Protein AF-A0A915IPL5-F1 (afdb_monomer_lite)

Radius of gyration: 29.23 Å; chains: 1; bounding box: 53×36×96 Å

Sequence (172 aa):
FEFPEALTLEEYLEKPESTPADYILHAVLVHNGDFHGGQYVVYINPKGDGNWCRFDDDVVSRSSATEAVEANFGGIDVEWPQRPCTSAYMLVYIRQSCLRDVLQPVSKADLPNHLKGRLSDQRDLDSMKKKEKSEAHLYATIDKPANESSRQNLELAPSRELASGNSAEFCK

Structure (mmCIF, N/CA/C/O backbone):
data_AF-A0A915IPL5-F1
#
_entry.id   AF-A0A915IPL5-F1
#
loop_
_atom_site.group_PDB
_atom_site.id
_atom_site.type_symbol
_atom_site.label_atom_id
_atom_site.label_alt_id
_atom_site.label_comp_id
_atom_site.label_asym_id
_atom_site.label_entity_id
_atom_site.label_seq_id
_atom_site.pdbx_PDB_ins_code
_atom_site.Cartn_x
_atom_site.Cartn_y
_atom_site.Cartn_z
_atom_site.occupancy
_atom_site.B_iso_or_equiv
_atom_site.auth_seq_id
_atom_site.auth_comp_id
_atom_site.auth_asym_id
_atom_site.auth_atom_id
_atom_site.pdbx_PDB_model_num
ATOM 1 N N . PHE A 1 1 ? 18.606 3.241 -2.507 1.00 87.38 1 PHE A N 1
ATOM 2 C CA . PHE A 1 1 ? 18.136 2.166 -3.403 1.00 87.38 1 PHE A CA 1
ATOM 3 C C . PHE A 1 1 ? 16.922 2.711 -4.113 1.00 87.38 1 PHE A C 1
ATOM 5 O O . PHE A 1 1 ? 16.036 3.212 -3.442 1.00 87.38 1 PHE A O 1
ATOM 12 N N . GLU A 1 2 ? 16.899 2.678 -5.436 1.00 93.12 2 GLU A N 1
ATOM 13 C CA . GLU A 1 2 ? 15.820 3.293 -6.209 1.00 93.12 2 GLU A CA 1
ATOM 14 C C . GLU A 1 2 ? 14.872 2.218 -6.733 1.00 93.12 2 GLU A C 1
ATOM 16 O O . GLU A 1 2 ? 15.292 1.092 -7.008 1.00 93.12 2 GLU A O 1
ATOM 21 N N . PHE A 1 3 ? 13.595 2.563 -6.869 1.00 95.56 3 PHE A N 1
ATOM 22 C CA . PHE A 1 3 ? 12.583 1.680 -7.434 1.00 95.56 3 PHE A CA 1
ATOM 23 C C . PHE A 1 3 ? 11.606 2.480 -8.309 1.00 95.56 3 PHE A C 1
ATOM 25 O O . PHE A 1 3 ? 11.135 3.534 -7.882 1.00 95.56 3 PHE A O 1
ATOM 32 N N . PRO A 1 4 ? 11.315 2.020 -9.537 1.00 95.31 4 PRO A N 1
ATOM 33 C CA . PRO A 1 4 ? 10.486 2.769 -10.473 1.00 95.31 4 PRO A CA 1
ATOM 34 C C . PRO A 1 4 ? 8.988 2.550 -10.224 1.00 95.31 4 PRO A C 1
ATOM 36 O O . PRO A 1 4 ? 8.567 1.521 -9.708 1.00 95.31 4 PRO A O 1
ATOM 39 N N . GLU A 1 5 ? 8.149 3.489 -10.659 1.00 94.44 5 GLU A N 1
ATOM 40 C CA . GLU A 1 5 ? 6.689 3.308 -10.606 1.00 94.44 5 GLU A CA 1
ATOM 41 C C . GLU A 1 5 ? 6.190 2.264 -11.624 1.00 94.44 5 GLU A C 1
ATOM 43 O O . GLU A 1 5 ? 5.230 1.540 -11.356 1.00 94.44 5 GLU A O 1
ATOM 48 N N . ALA A 1 6 ? 6.868 2.151 -12.770 1.00 95.31 6 ALA A N 1
ATOM 49 C CA . ALA A 1 6 ? 6.622 1.141 -13.794 1.00 95.31 6 ALA A CA 1
ATOM 50 C C . ALA A 1 6 ? 7.865 0.262 -13.968 1.00 95.31 6 ALA A C 1
ATOM 52 O O . ALA A 1 6 ? 8.966 0.766 -14.190 1.00 95.31 6 ALA A O 1
ATOM 53 N N . LEU A 1 7 ? 7.682 -1.051 -13.866 1.00 96.50 7 LEU A N 1
ATOM 54 C CA . LEU A 1 7 ? 8.753 -2.039 -13.882 1.00 96.50 7 LEU A CA 1
ATOM 55 C C . LEU A 1 7 ? 8.485 -3.081 -14.971 1.00 96.50 7 LEU A C 1
ATOM 57 O O . LEU A 1 7 ? 7.515 -3.831 -14.890 1.00 96.50 7 LEU A O 1
ATOM 61 N N . THR A 1 8 ? 9.365 -3.152 -15.967 1.00 96.56 8 THR A N 1
ATOM 62 C CA . THR A 1 8 ? 9.314 -4.175 -17.019 1.00 96.56 8 THR A CA 1
ATOM 63 C C . THR A 1 8 ? 10.273 -5.302 -16.664 1.00 96.56 8 THR A C 1
ATOM 65 O O . THR A 1 8 ? 11.476 -5.081 -16.542 1.00 96.56 8 THR A O 1
ATOM 68 N N . 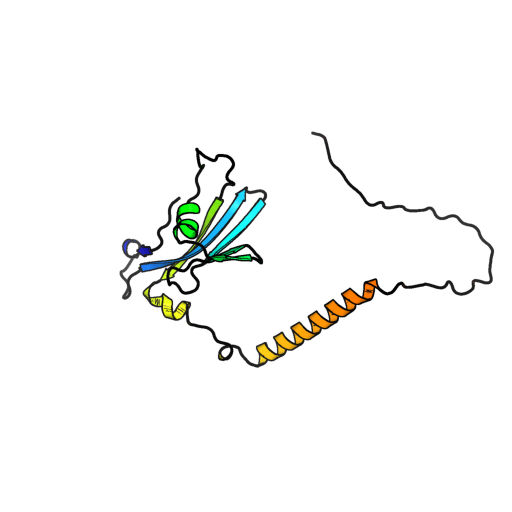LEU A 1 9 ? 9.742 -6.513 -16.495 1.00 95.81 9 LEU A N 1
ATOM 69 C CA . LEU A 1 9 ? 10.515 -7.704 -16.124 1.00 95.81 9 LEU A CA 1
ATOM 70 C C . LEU A 1 9 ? 10.620 -8.742 -17.249 1.00 95.81 9 LEU A C 1
ATOM 72 O O . LEU A 1 9 ? 11.088 -9.852 -17.013 1.00 95.81 9 LEU A O 1
ATOM 76 N N . GLU A 1 10 ? 10.204 -8.388 -18.467 1.00 93.88 10 GLU A N 1
ATOM 77 C CA . GLU A 1 10 ? 10.177 -9.293 -19.627 1.00 93.88 10 GLU A CA 1
ATOM 78 C C . GLU A 1 10 ? 11.545 -9.937 -19.898 1.00 93.88 10 GLU A C 1
ATOM 80 O O . GLU A 1 10 ? 11.628 -11.126 -20.191 1.00 93.88 10 GLU A O 1
ATOM 85 N N . GLU A 1 11 ? 12.630 -9.175 -19.734 1.00 94.69 11 GLU A N 1
ATOM 86 C CA . GLU A 1 11 ? 14.000 -9.647 -19.977 1.00 94.69 11 GLU A CA 1
ATOM 87 C C . GLU A 1 11 ? 14.480 -10.720 -18.985 1.00 94.69 11 GLU A C 1
ATOM 89 O O . GLU A 1 11 ? 15.439 -11.435 -19.272 1.00 94.69 11 GLU A O 1
ATOM 94 N N . TYR A 1 12 ? 13.815 -10.852 -17.834 1.00 95.06 12 TYR A N 1
ATOM 95 C CA . TYR A 1 12 ? 14.167 -11.818 -16.789 1.00 95.06 12 TYR A CA 1
ATOM 96 C C . TYR A 1 12 ? 13.367 -13.122 -16.890 1.00 95.06 12 TYR A C 1
ATOM 98 O O . TYR A 1 12 ? 13.577 -14.034 -16.086 1.00 95.06 12 TYR A O 1
ATOM 106 N N . LEU A 1 13 ? 12.447 -13.233 -17.853 1.00 94.56 13 LEU A N 1
ATOM 107 C CA . LEU A 1 13 ? 11.693 -14.458 -18.092 1.00 94.56 13 LEU A CA 1
ATOM 108 C C . LEU A 1 13 ? 12.531 -15.462 -18.891 1.00 94.56 13 LEU A C 1
ATOM 110 O O . LEU A 1 13 ? 13.101 -15.139 -19.929 1.00 94.56 13 LEU A O 1
ATOM 114 N N . GLU A 1 14 ? 12.546 -16.725 -18.455 1.00 95.19 14 GLU A N 1
ATOM 115 C CA . GLU A 1 14 ? 13.195 -17.809 -19.211 1.00 95.19 14 GLU A CA 1
ATOM 116 C C . GLU A 1 14 ? 12.533 -18.013 -20.586 1.00 95.19 14 GLU A C 1
ATOM 118 O O . GLU A 1 14 ? 13.189 -18.366 -21.568 1.00 95.19 14 GLU A O 1
ATOM 123 N N . LYS A 1 15 ? 11.213 -17.803 -20.657 1.00 93.69 15 LYS A N 1
ATOM 124 C CA . LYS A 1 15 ? 10.410 -17.905 -21.877 1.00 93.69 15 LYS A CA 1
ATOM 125 C C . LYS A 1 15 ? 9.431 -16.737 -21.941 1.00 93.69 15 LYS A C 1
ATOM 127 O O . LYS A 1 15 ? 8.812 -16.442 -20.920 1.00 93.69 15 LYS A O 1
ATOM 132 N N . PRO A 1 16 ? 9.241 -16.130 -23.123 1.00 88.25 16 PRO A N 1
ATOM 133 C CA . PRO A 1 16 ? 8.265 -15.066 -23.283 1.00 88.25 16 PRO A CA 1
ATOM 134 C C . PRO A 1 16 ? 6.857 -15.601 -23.023 1.00 88.25 16 PRO A C 1
ATOM 136 O O . PRO A 1 16 ? 6.502 -16.709 -23.443 1.00 88.25 16 PRO A O 1
ATOM 139 N N . GLU A 1 17 ? 6.053 -14.803 -22.334 1.00 91.38 17 GLU A N 1
ATOM 140 C CA . GLU A 1 17 ? 4.651 -15.108 -22.068 1.00 91.38 17 GLU A CA 1
ATOM 141 C C . GLU A 1 17 ? 3.727 -14.422 -23.083 1.00 91.38 17 GLU A C 1
ATOM 143 O O . GLU A 1 17 ? 4.127 -13.551 -23.851 1.00 91.38 17 GLU A O 1
ATOM 148 N N . SER A 1 18 ? 2.446 -14.806 -23.095 1.00 89.75 18 SER A N 1
ATOM 149 C CA . SER A 1 18 ? 1.457 -14.182 -23.988 1.00 89.75 18 SER A CA 1
ATOM 150 C C . SER A 1 18 ? 1.128 -12.735 -23.616 1.00 89.75 18 SER A C 1
ATOM 152 O O . SER A 1 18 ? 0.573 -12.008 -24.440 1.00 89.75 18 SER A O 1
ATOM 154 N N . THR A 1 19 ? 1.387 -12.332 -22.375 1.00 92.44 19 THR A N 1
ATOM 155 C CA . THR A 1 19 ? 1.162 -10.966 -21.904 1.00 92.44 19 THR A CA 1
ATOM 156 C C . THR A 1 19 ? 2.491 -10.352 -21.495 1.00 92.44 19 THR A C 1
ATOM 158 O O . THR A 1 19 ? 3.276 -11.060 -20.869 1.00 92.44 19 THR A O 1
ATOM 161 N N . PRO A 1 20 ? 2.721 -9.055 -21.744 1.00 93.38 20 PRO A N 1
ATOM 162 C CA . PRO A 1 20 ? 3.910 -8.375 -21.247 1.00 93.38 20 PRO A CA 1
ATOM 163 C C . PRO A 1 20 ? 4.052 -8.519 -19.728 1.00 93.38 20 PRO A C 1
ATOM 165 O O . PRO A 1 20 ? 3.064 -8.469 -18.980 1.00 93.38 20 PRO A O 1
ATOM 168 N N . ALA A 1 21 ? 5.274 -8.718 -19.255 1.00 95.38 21 ALA A N 1
ATOM 169 C CA . ALA A 1 21 ? 5.636 -8.683 -17.843 1.00 95.38 21 ALA A CA 1
ATOM 170 C C . ALA A 1 21 ? 5.880 -7.241 -17.367 1.00 95.38 21 ALA A C 1
ATOM 172 O O . ALA A 1 21 ? 6.904 -6.943 -16.753 1.00 95.38 21 ALA A O 1
ATOM 173 N N . ASP A 1 22 ? 4.921 -6.357 -17.652 1.00 96.56 22 ASP A N 1
ATOM 174 C CA . ASP A 1 22 ? 4.898 -4.977 -17.172 1.00 96.56 22 ASP A CA 1
ATOM 175 C C . ASP A 1 22 ? 4.132 -4.891 -15.854 1.00 96.56 22 ASP A C 1
ATOM 177 O O . ASP A 1 22 ? 3.020 -5.417 -15.714 1.00 96.56 22 ASP A O 1
ATOM 181 N N . TYR A 1 23 ? 4.726 -4.216 -14.881 1.00 96.81 23 TYR A N 1
ATOM 182 C CA . TYR A 1 23 ? 4.231 -4.108 -13.520 1.00 96.81 23 TYR A CA 1
ATOM 183 C C . TYR A 1 23 ? 4.113 -2.648 -13.095 1.00 96.81 23 TYR A C 1
ATOM 185 O O . TYR A 1 23 ? 4.983 -1.833 -13.385 1.00 96.81 23 TYR A O 1
ATOM 193 N N . ILE A 1 24 ? 3.049 -2.338 -12.359 1.00 96.44 24 ILE A N 1
ATOM 194 C CA . ILE A 1 24 ? 2.792 -1.017 -11.784 1.00 96.44 24 ILE A CA 1
ATOM 195 C C . ILE A 1 24 ? 2.930 -1.102 -10.268 1.00 96.44 24 ILE A C 1
ATOM 197 O O . ILE A 1 24 ? 2.385 -2.016 -9.637 1.00 96.44 24 ILE A O 1
ATOM 201 N N . LEU A 1 25 ? 3.656 -0.153 -9.686 1.00 97.38 25 LEU A N 1
ATOM 202 C CA . LEU A 1 25 ? 3.831 -0.042 -8.247 1.00 97.38 25 LEU A CA 1
ATOM 203 C C . LEU A 1 25 ? 2.491 0.301 -7.582 1.00 97.38 25 LEU A C 1
ATOM 205 O O . LEU A 1 25 ? 1.829 1.284 -7.917 1.00 97.38 25 LEU A O 1
ATOM 209 N N . HIS A 1 26 ? 2.086 -0.529 -6.626 1.00 97.44 26 HIS A N 1
ATOM 210 C CA . HIS A 1 26 ? 0.806 -0.418 -5.935 1.00 97.44 26 HIS A CA 1
ATOM 211 C C . HIS A 1 26 ? 0.960 0.024 -4.481 1.00 97.44 26 HIS A C 1
ATOM 213 O O . HIS A 1 26 ? 0.164 0.837 -4.005 1.00 97.44 26 HIS A O 1
ATOM 219 N N . ALA A 1 27 ? 1.970 -0.496 -3.778 1.00 97.88 27 ALA A N 1
ATOM 220 C CA . ALA A 1 27 ? 2.240 -0.116 -2.398 1.00 97.88 27 ALA A CA 1
ATOM 221 C C . ALA A 1 27 ? 3.738 -0.069 -2.080 1.00 97.88 27 ALA A C 1
ATOM 223 O O . ALA A 1 27 ? 4.523 -0.873 -2.588 1.00 97.88 27 ALA A O 1
ATOM 224 N N . VAL A 1 28 ? 4.101 0.856 -1.194 1.00 97.44 28 VAL A N 1
ATOM 225 C CA . VAL A 1 28 ? 5.451 1.060 -0.664 1.00 97.44 28 VAL A CA 1
ATOM 226 C C . VAL A 1 28 ? 5.362 1.010 0.854 1.00 97.44 28 VAL A C 1
ATOM 228 O O . VAL A 1 28 ? 4.752 1.885 1.470 1.00 97.44 28 VAL A O 1
ATOM 231 N N . LEU A 1 29 ? 5.934 -0.030 1.459 1.00 96.69 29 LEU A N 1
ATOM 232 C CA . LEU A 1 29 ? 5.979 -0.189 2.908 1.00 96.69 29 LEU A CA 1
ATOM 233 C C . LEU A 1 29 ? 7.303 0.365 3.414 1.00 96.69 29 LEU A C 1
ATOM 235 O O . LEU A 1 29 ? 8.381 -0.054 2.980 1.00 96.69 29 LEU A O 1
ATOM 239 N N . VAL A 1 30 ? 7.201 1.309 4.338 1.00 94.81 30 VAL A N 1
ATOM 240 C CA . VAL A 1 30 ? 8.306 2.131 4.808 1.00 94.81 30 VAL A CA 1
ATOM 241 C C . VAL A 1 30 ? 8.511 1.890 6.292 1.00 94.81 30 VAL A C 1
ATOM 243 O O . VAL A 1 30 ? 7.555 1.825 7.068 1.00 94.81 30 VAL A O 1
ATOM 246 N N . HIS A 1 31 ? 9.776 1.747 6.670 1.00 91.38 31 HIS A N 1
ATOM 247 C CA . HIS A 1 31 ? 10.192 1.667 8.058 1.00 91.38 31 HIS A CA 1
ATOM 248 C C . HIS A 1 31 ? 10.993 2.919 8.411 1.00 91.38 31 HIS A C 1
ATOM 250 O O . HIS A 1 31 ? 12.020 3.204 7.789 1.00 91.38 31 HIS A O 1
ATOM 256 N N . ASN A 1 32 ? 10.508 3.649 9.413 1.00 86.25 32 ASN A N 1
ATOM 257 C CA . ASN A 1 32 ? 11.147 4.839 9.959 1.00 86.25 32 ASN A CA 1
ATOM 258 C C . ASN A 1 32 ? 11.798 4.460 11.287 1.00 86.25 32 ASN A C 1
ATOM 260 O O . ASN A 1 32 ? 11.128 4.470 12.322 1.00 86.25 32 ASN A O 1
ATOM 264 N N . GLY A 1 33 ? 13.080 4.107 11.277 1.00 82.00 33 GLY A N 1
ATOM 265 C CA . GLY A 1 33 ? 13.768 3.723 12.508 1.00 82.00 33 GLY A CA 1
ATOM 266 C C . GLY A 1 33 ? 14.942 2.783 12.301 1.00 82.00 33 GLY A C 1
ATOM 267 O O . GLY A 1 33 ? 15.415 2.576 11.182 1.00 82.00 33 GLY A O 1
ATOM 268 N N . ASP A 1 34 ? 15.411 2.219 13.407 1.00 75.88 34 ASP A N 1
ATOM 269 C CA . ASP A 1 34 ? 16.537 1.295 13.453 1.00 75.88 34 ASP A CA 1
ATOM 270 C C . ASP A 1 34 ? 16.078 -0.142 13.759 1.00 75.88 34 ASP A C 1
ATOM 272 O O . ASP A 1 34 ? 14.896 -0.473 13.776 1.00 75.88 34 ASP A O 1
ATOM 276 N N . PHE A 1 35 ? 17.034 -1.034 13.988 1.00 73.81 35 PHE A N 1
ATOM 277 C CA . PHE A 1 35 ? 16.769 -2.435 14.322 1.00 73.81 35 PHE A CA 1
ATOM 278 C C . PHE A 1 35 ? 16.125 -2.636 15.707 1.00 73.81 35 PHE A C 1
ATOM 280 O O . PHE A 1 35 ? 15.549 -3.696 15.945 1.00 73.81 35 PHE A O 1
ATOM 287 N N . HIS A 1 36 ? 16.216 -1.663 16.619 1.00 75.69 36 HIS A N 1
ATOM 288 C CA . HIS A 1 36 ? 15.627 -1.744 17.959 1.00 75.69 36 HIS A CA 1
ATOM 289 C C . HIS A 1 36 ? 14.203 -1.188 18.012 1.00 75.69 36 HIS A C 1
ATOM 291 O O . HIS A 1 36 ? 13.447 -1.540 18.920 1.00 75.69 36 HIS A O 1
ATOM 297 N N . GLY A 1 37 ? 13.824 -0.344 17.055 1.00 77.75 37 GLY A N 1
ATOM 298 C CA . GLY A 1 37 ? 12.467 0.160 16.947 1.00 77.75 37 GLY A CA 1
ATOM 299 C C . GLY A 1 37 ? 12.282 1.166 15.820 1.00 77.75 37 GLY A C 1
ATOM 300 O O . GLY A 1 37 ? 13.205 1.854 15.384 1.00 77.75 37 GLY A O 1
ATOM 301 N N . GLY A 1 38 ? 11.035 1.283 15.381 1.00 85.75 38 GLY A N 1
ATOM 302 C CA . GLY A 1 38 ? 10.641 2.244 14.369 1.00 85.75 38 GLY A CA 1
ATOM 303 C C . GLY A 1 38 ? 9.137 2.278 14.160 1.00 85.75 38 GLY A C 1
ATOM 304 O O . GLY A 1 38 ? 8.387 1.494 14.749 1.00 85.75 38 GLY A O 1
ATOM 305 N N . GLN A 1 39 ? 8.709 3.218 13.326 1.00 89.50 39 GLN A N 1
ATOM 306 C CA . GLN A 1 39 ? 7.323 3.378 12.909 1.00 89.50 39 GLN A CA 1
ATOM 307 C C . GLN A 1 39 ? 7.143 2.816 11.502 1.00 89.50 39 GLN A C 1
ATOM 309 O O . GLN A 1 39 ? 7.957 3.068 10.610 1.00 89.50 39 GLN A O 1
ATOM 314 N N . TYR A 1 40 ? 6.060 2.071 11.310 1.00 93.31 40 TYR A N 1
ATOM 315 C CA . TYR A 1 40 ? 5.698 1.505 10.021 1.00 93.31 40 TYR A CA 1
ATOM 316 C C . TYR A 1 40 ? 4.622 2.366 9.385 1.00 93.31 40 TYR A C 1
ATOM 318 O O . TYR A 1 40 ? 3.583 2.620 9.984 1.00 93.31 40 TYR A O 1
ATOM 326 N N . VAL A 1 41 ? 4.877 2.798 8.158 1.00 95.44 41 VAL A N 1
ATOM 327 C CA . VAL A 1 41 ? 3.925 3.565 7.357 1.00 95.44 41 VAL A CA 1
ATOM 328 C C . VAL A 1 41 ? 3.844 2.911 5.991 1.00 95.44 41 VAL A C 1
ATOM 330 O O . VAL A 1 41 ? 4.845 2.412 5.473 1.00 95.44 41 VAL A O 1
ATOM 333 N N . VAL A 1 42 ? 2.662 2.905 5.383 1.00 97.38 42 VAL A N 1
ATOM 334 C CA . VAL A 1 42 ? 2.496 2.392 4.021 1.00 97.38 42 VAL A CA 1
ATOM 335 C C . VAL A 1 42 ? 1.894 3.450 3.113 1.00 97.38 42 VAL A C 1
ATOM 337 O O . VAL A 1 42 ? 0.904 4.097 3.445 1.00 97.38 42 VAL A O 1
ATOM 340 N N . TYR A 1 43 ? 2.492 3.614 1.940 1.00 97.62 43 TYR A N 1
ATOM 341 C CA . TYR A 1 43 ? 1.916 4.388 0.852 1.00 97.62 43 TYR A CA 1
ATOM 342 C C . TYR A 1 43 ? 1.230 3.422 -0.101 1.00 97.62 43 TYR A C 1
ATOM 344 O O . TYR A 1 43 ? 1.830 2.429 -0.507 1.00 97.62 43 TYR A O 1
ATOM 352 N N . ILE A 1 44 ? -0.025 3.687 -0.449 1.00 97.88 44 ILE A N 1
ATOM 353 C CA . ILE A 1 44 ? -0.806 2.837 -1.354 1.00 97.88 44 ILE A CA 1
ATOM 354 C C . ILE A 1 44 ? -1.437 3.718 -2.425 1.00 97.88 44 ILE A C 1
ATOM 356 O O . ILE A 1 44 ? -1.940 4.800 -2.119 1.00 97.88 44 ILE A O 1
ATOM 360 N N . ASN A 1 45 ? -1.441 3.231 -3.662 1.00 96.12 45 ASN A N 1
ATOM 361 C CA . ASN A 1 45 ? -2.205 3.749 -4.794 1.00 96.12 45 ASN A CA 1
ATOM 362 C C . ASN A 1 45 ? -3.435 2.842 -5.002 1.00 96.12 45 ASN A C 1
ATOM 364 O O . ASN A 1 45 ? -3.383 1.902 -5.803 1.00 96.12 45 ASN A O 1
ATOM 368 N N . PRO A 1 46 ? -4.546 3.049 -4.261 1.00 93.88 46 PRO A N 1
ATOM 369 C CA . PRO A 1 46 ? -5.545 2.000 -4.040 1.00 93.88 46 PRO A CA 1
ATOM 370 C C . PRO A 1 46 ? -6.288 1.585 -5.310 1.00 93.88 46 PRO A C 1
ATOM 372 O O . PRO A 1 46 ? -6.765 0.460 -5.408 1.00 93.88 46 PRO A O 1
ATOM 375 N N . LYS A 1 47 ? -6.397 2.499 -6.279 1.00 91.81 47 LYS A N 1
ATOM 376 C CA . LYS A 1 47 ? -7.073 2.268 -7.561 1.00 91.81 47 LYS A CA 1
ATOM 377 C C . LYS A 1 47 ? -6.104 2.032 -8.719 1.00 91.81 47 LYS A C 1
ATOM 379 O O . LYS A 1 47 ? -6.562 1.771 -9.827 1.00 91.81 47 LYS A O 1
ATOM 384 N N . GLY A 1 48 ? -4.796 2.149 -8.488 1.00 90.75 48 GLY A N 1
ATOM 385 C CA . GLY A 1 48 ? -3.798 2.093 -9.556 1.00 90.75 48 GLY A CA 1
ATOM 386 C C . GLY A 1 48 ? -3.884 3.270 -10.537 1.00 90.75 48 GLY A C 1
ATOM 387 O O . GLY A 1 48 ? -3.491 3.125 -11.687 1.00 90.75 48 GLY A O 1
ATOM 388 N N . ASP A 1 49 ? -4.422 4.419 -10.116 1.00 90.31 49 ASP A N 1
ATOM 389 C CA . ASP A 1 49 ? -4.639 5.618 -10.944 1.00 90.31 49 ASP A CA 1
ATOM 390 C C . ASP A 1 49 ? -3.603 6.731 -10.688 1.00 90.31 49 ASP A C 1
ATOM 392 O O . ASP A 1 49 ? -3.721 7.830 -11.227 1.00 90.31 49 ASP A O 1
ATOM 396 N N . GLY A 1 50 ? -2.597 6.449 -9.856 1.00 90.31 50 GLY A N 1
ATOM 397 C CA . GLY A 1 50 ? -1.515 7.374 -9.494 1.00 90.31 50 GLY A CA 1
ATOM 398 C C . GLY A 1 50 ? -1.866 8.254 -8.294 1.00 90.31 50 GLY A C 1
ATOM 399 O O . GLY A 1 50 ? -1.088 9.116 -7.887 1.00 90.31 50 GLY A O 1
ATOM 400 N N . A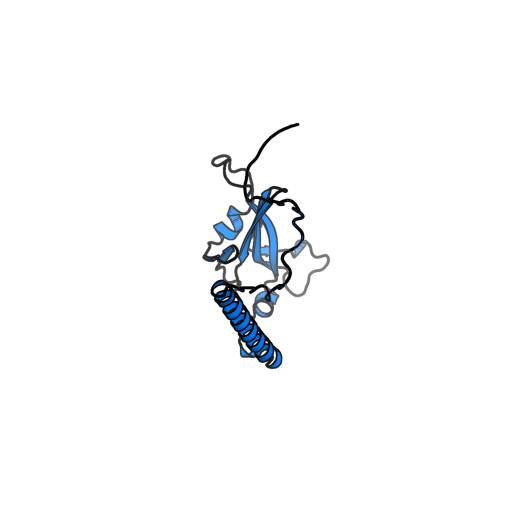SN A 1 51 ? -3.043 8.045 -7.701 1.00 94.25 51 ASN A N 1
ATOM 401 C CA . ASN A 1 51 ? -3.486 8.771 -6.527 1.00 94.25 51 ASN A CA 1
ATOM 402 C C . ASN A 1 51 ? -3.017 8.077 -5.244 1.00 94.25 51 ASN A C 1
ATOM 404 O O . ASN A 1 51 ? -3.709 7.217 -4.693 1.00 94.25 51 ASN A O 1
ATOM 408 N N . TRP A 1 52 ? -1.864 8.507 -4.745 1.00 97.19 52 TRP A N 1
ATOM 409 C CA . TRP A 1 52 ? -1.251 7.955 -3.545 1.00 97.19 52 TRP A CA 1
ATOM 410 C C . TRP A 1 52 ? -1.909 8.452 -2.250 1.00 97.19 52 TRP A C 1
ATOM 412 O O . TRP A 1 52 ? -2.319 9.611 -2.109 1.00 97.19 52 TRP A O 1
ATOM 422 N N . CYS A 1 53 ? -1.986 7.549 -1.280 1.00 97.75 53 CYS A N 1
ATOM 423 C CA . CYS A 1 53 ? -2.397 7.824 0.088 1.00 97.75 53 CYS A CA 1
ATOM 424 C C . CYS A 1 53 ? -1.362 7.237 1.052 1.00 97.75 53 CYS A C 1
ATOM 426 O O . CYS A 1 53 ? -0.929 6.099 0.869 1.00 97.75 53 CYS A O 1
ATOM 428 N N . ARG A 1 54 ? -1.005 7.999 2.084 1.00 97.00 54 ARG A N 1
ATOM 429 C CA . ARG A 1 54 ? -0.193 7.569 3.223 1.00 97.00 54 ARG A CA 1
ATOM 430 C C . ARG A 1 54 ? -1.121 7.039 4.309 1.00 97.00 54 ARG A C 1
ATOM 432 O O . ARG A 1 54 ? -2.039 7.743 4.729 1.00 97.00 54 ARG A O 1
ATOM 439 N N . PHE A 1 55 ? -0.881 5.811 4.739 1.00 97.56 55 PHE A N 1
ATOM 440 C CA . PHE A 1 55 ? -1.581 5.145 5.828 1.00 97.56 55 PHE A CA 1
ATOM 441 C C . PHE A 1 55 ? -0.609 5.024 7.000 1.00 97.56 55 PHE A C 1
ATOM 443 O O . PHE A 1 55 ? 0.357 4.259 6.938 1.00 97.56 55 PHE A O 1
ATOM 450 N N . ASP A 1 56 ? -0.862 5.823 8.029 1.00 95.25 56 ASP A N 1
ATOM 451 C CA . ASP A 1 56 ? -0.088 5.916 9.263 1.00 95.25 56 ASP A CA 1
ATOM 452 C C . ASP A 1 56 ? -1.035 5.587 10.423 1.00 95.25 56 ASP A C 1
ATOM 454 O O . ASP A 1 56 ? -1.735 6.458 10.935 1.00 95.25 56 ASP A O 1
ATOM 458 N N . ASP A 1 57 ? -1.147 4.293 10.728 1.00 95.06 57 ASP A N 1
ATOM 459 C CA . ASP A 1 57 ? -2.090 3.723 11.694 1.00 95.06 57 ASP A CA 1
ATOM 460 C C . ASP A 1 57 ? -3.547 4.199 11.510 1.00 95.06 57 ASP A C 1
ATOM 462 O O . ASP A 1 57 ? -4.248 3.755 10.595 1.00 95.06 57 ASP A O 1
ATOM 466 N N . ASP A 1 58 ? -4.037 5.067 12.395 1.00 95.50 58 ASP A N 1
ATOM 467 C CA . ASP A 1 58 ? -5.398 5.604 12.388 1.00 95.50 58 ASP A CA 1
ATOM 468 C C . ASP A 1 58 ? -5.565 6.837 11.485 1.00 95.50 58 ASP A C 1
ATOM 470 O O . ASP A 1 58 ? -6.695 7.268 11.224 1.00 95.50 58 ASP A O 1
ATOM 474 N N . VAL A 1 59 ? -4.465 7.381 10.960 1.00 95.81 59 VAL A N 1
ATOM 475 C CA . VAL A 1 59 ? -4.444 8.571 10.111 1.00 95.81 59 VAL A CA 1
ATOM 476 C C . VAL A 1 59 ? -4.174 8.190 8.657 1.00 95.81 59 VAL A C 1
ATOM 478 O O . VAL A 1 59 ? -3.153 7.600 8.307 1.00 95.81 59 VAL A O 1
ATOM 481 N N . VAL A 1 60 ? -5.085 8.599 7.770 1.00 97.06 60 VAL A N 1
ATOM 482 C CA . VAL A 1 60 ? -4.916 8.460 6.318 1.00 97.06 60 VAL A CA 1
ATOM 483 C C . VAL A 1 60 ? -4.872 9.840 5.676 1.00 97.06 60 VAL A C 1
ATOM 485 O O . VAL A 1 60 ? -5.818 10.621 5.804 1.00 97.06 60 VAL A O 1
ATOM 488 N N . SER A 1 61 ? -3.793 10.132 4.952 1.00 96.88 61 SER A N 1
ATOM 489 C CA . SER A 1 61 ? -3.596 11.398 4.240 1.00 96.88 61 SER A CA 1
ATOM 490 C C . SER A 1 61 ? -3.295 11.179 2.760 1.00 96.88 61 SER A C 1
ATOM 492 O O . SER A 1 61 ? -2.830 10.121 2.342 1.00 96.88 61 SER A O 1
ATOM 494 N N . ARG A 1 62 ? -3.579 12.188 1.933 1.00 96.62 62 ARG A N 1
ATOM 495 C CA . ARG A 1 62 ? -3.178 12.193 0.519 1.00 96.62 62 ARG A CA 1
ATOM 496 C C . ARG A 1 62 ? -1.684 12.479 0.420 1.00 96.62 62 ARG A C 1
ATOM 498 O O . ARG A 1 62 ? -1.197 13.331 1.156 1.00 96.62 62 ARG A O 1
ATOM 505 N N . SER A 1 63 ? -1.017 11.820 -0.520 1.00 95.00 63 SER A N 1
ATOM 506 C CA . SER A 1 63 ? 0.413 11.996 -0.785 1.00 95.00 63 SER A CA 1
ATOM 507 C C . SER A 1 63 ? 0.679 12.081 -2.283 1.00 95.00 63 SER A C 1
ATOM 509 O O . SER A 1 63 ? -0.147 11.667 -3.100 1.00 95.00 63 SER A O 1
ATOM 511 N N . SER A 1 64 ? 1.819 12.658 -2.653 1.00 94.75 64 SER A N 1
ATOM 512 C CA . SER A 1 64 ? 2.287 12.666 -4.041 1.00 94.75 64 SER A CA 1
ATOM 513 C C . SER A 1 64 ? 3.052 11.379 -4.364 1.00 94.75 64 SER A C 1
ATOM 515 O O . SER A 1 64 ? 3.531 10.691 -3.463 1.00 94.75 64 SER A O 1
ATOM 517 N N . ALA A 1 65 ? 3.205 11.064 -5.653 1.00 92.62 65 ALA A N 1
ATOM 518 C CA . ALA A 1 65 ? 4.049 9.949 -6.084 1.00 92.62 65 ALA A CA 1
ATOM 519 C C . ALA A 1 65 ? 5.512 10.145 -5.643 1.00 92.62 65 ALA A C 1
ATOM 521 O O . ALA A 1 65 ? 6.127 9.214 -5.143 1.00 92.62 65 ALA A O 1
ATOM 522 N N . THR A 1 66 ? 6.035 11.373 -5.720 1.00 92.50 66 THR A N 1
ATOM 523 C CA . THR A 1 66 ? 7.382 11.723 -5.239 1.00 92.50 66 THR A CA 1
ATOM 524 C C . THR A 1 66 ? 7.560 11.438 -3.743 1.00 92.50 66 THR A C 1
ATOM 526 O O . THR A 1 66 ? 8.588 10.904 -3.339 1.00 92.50 66 THR A O 1
ATOM 529 N N . GLU A 1 67 ? 6.558 11.729 -2.907 1.00 92.00 67 GLU A N 1
ATOM 530 C CA . GLU A 1 67 ? 6.606 11.405 -1.472 1.00 92.00 67 GLU A CA 1
ATOM 531 C C . GLU A 1 67 ? 6.496 9.894 -1.215 1.00 92.00 67 GLU A C 1
ATOM 533 O O . GLU A 1 67 ? 7.164 9.360 -0.334 1.00 92.00 67 GLU A O 1
ATOM 538 N N . ALA A 1 68 ? 5.672 9.190 -1.992 1.00 93.19 68 ALA A N 1
ATOM 539 C CA . ALA A 1 68 ? 5.490 7.748 -1.856 1.00 93.19 68 ALA A CA 1
ATOM 540 C C . ALA A 1 68 ? 6.691 6.936 -2.375 1.00 93.19 68 ALA A C 1
ATOM 542 O O . ALA A 1 68 ? 6.986 5.869 -1.837 1.00 93.19 68 ALA A O 1
ATOM 543 N N . VAL A 1 69 ? 7.390 7.430 -3.396 1.00 93.19 69 VAL A N 1
ATOM 544 C CA . VAL A 1 69 ? 8.427 6.695 -4.133 1.00 93.19 69 VAL A CA 1
ATOM 545 C C . VAL A 1 69 ? 9.808 7.281 -3.852 1.00 93.19 69 VAL A C 1
ATOM 547 O O . VAL A 1 69 ? 10.583 6.683 -3.108 1.00 93.19 69 VAL A O 1
ATOM 550 N N . GLU A 1 70 ? 10.098 8.471 -4.382 1.00 91.62 70 GLU A N 1
ATOM 551 C CA . GLU A 1 70 ? 11.442 9.068 -4.365 1.00 91.62 70 GLU A CA 1
ATOM 552 C C . GLU A 1 70 ? 11.942 9.349 -2.944 1.00 91.62 70 GLU A C 1
ATOM 554 O O . GLU A 1 70 ? 13.085 9.038 -2.605 1.00 91.62 70 GLU A O 1
ATOM 559 N N . ALA A 1 71 ? 11.072 9.864 -2.071 1.00 89.31 71 ALA A N 1
ATOM 560 C CA . ALA A 1 71 ? 11.433 10.150 -0.683 1.00 89.31 71 ALA A CA 1
ATOM 561 C C . ALA A 1 71 ? 11.747 8.884 0.141 1.00 89.31 71 ALA A C 1
ATOM 563 O O . ALA A 1 71 ? 12.351 8.988 1.208 1.00 89.31 71 ALA A O 1
ATOM 564 N N . ASN A 1 72 ? 11.376 7.695 -0.352 1.00 91.81 72 ASN A N 1
ATOM 565 C CA . ASN A 1 72 ? 11.555 6.417 0.341 1.00 91.81 72 ASN A CA 1
ATOM 566 C C . ASN A 1 72 ? 12.674 5.546 -0.255 1.00 91.81 72 ASN A C 1
ATOM 568 O O . ASN A 1 72 ? 12.860 4.404 0.178 1.00 91.81 72 ASN A O 1
ATOM 572 N N . PHE A 1 73 ? 13.469 6.077 -1.191 1.00 89.75 73 PHE A N 1
ATOM 573 C CA . PHE A 1 73 ? 14.676 5.412 -1.706 1.00 89.75 73 PHE A CA 1
ATOM 574 C C . PHE A 1 73 ? 15.749 5.182 -0.626 1.00 89.75 73 PHE A C 1
ATOM 576 O O . PHE A 1 73 ? 16.642 4.336 -0.778 1.00 89.75 73 PHE A O 1
ATOM 583 N N . GLY A 1 74 ? 15.639 5.905 0.491 1.00 80.88 74 GLY A N 1
ATOM 584 C CA . GLY A 1 74 ? 16.606 5.904 1.580 1.00 80.88 74 GLY A CA 1
ATOM 585 C C . GLY A 1 74 ? 17.906 6.622 1.213 1.00 80.88 74 GLY A C 1
ATOM 586 O O . GLY A 1 74 ? 18.094 7.098 0.096 1.00 80.88 74 GLY A O 1
ATOM 587 N N . GLY A 1 75 ? 18.823 6.684 2.174 1.00 74.69 75 GLY A N 1
ATOM 588 C CA . GLY A 1 75 ? 20.085 7.416 2.060 1.00 74.69 75 GLY A CA 1
ATOM 589 C C . GLY A 1 75 ? 20.289 8.361 3.241 1.00 74.69 75 GLY A C 1
ATOM 590 O O . GLY A 1 75 ? 19.343 8.703 3.946 1.00 74.69 75 GLY A O 1
ATOM 591 N N . ILE A 1 76 ? 21.542 8.751 3.479 1.00 61.56 76 ILE A N 1
ATOM 592 C CA . ILE A 1 76 ? 21.867 9.797 4.451 1.00 61.56 76 ILE A CA 1
ATOM 593 C C . ILE A 1 76 ? 21.706 11.121 3.716 1.00 61.56 76 ILE A C 1
ATOM 595 O O . ILE A 1 76 ? 22.499 11.436 2.828 1.00 61.56 76 ILE A O 1
ATOM 599 N N . ASP A 1 77 ? 20.677 11.879 4.073 1.00 60.25 77 ASP A N 1
ATOM 600 C CA . ASP A 1 77 ? 20.538 13.252 3.611 1.00 60.25 77 ASP A CA 1
ATOM 601 C C . ASP A 1 77 ? 21.661 14.082 4.256 1.00 60.25 77 ASP A C 1
ATOM 603 O O . ASP A 1 77 ? 21.633 14.365 5.455 1.00 60.25 77 ASP A O 1
ATOM 607 N N . VAL A 1 78 ? 22.708 14.394 3.483 1.00 57.97 78 VAL A N 1
ATOM 608 C CA . VAL A 1 78 ? 23.894 15.131 3.961 1.00 57.97 78 VAL A CA 1
ATOM 609 C C . VAL A 1 78 ? 23.549 16.544 4.429 1.00 57.97 78 VAL A C 1
ATOM 611 O O . VAL A 1 78 ? 24.282 17.110 5.240 1.00 57.97 78 VAL A O 1
ATOM 614 N N . GLU A 1 79 ? 22.431 17.098 3.957 1.00 61.34 79 GLU A N 1
ATOM 615 C CA . GLU A 1 79 ? 21.913 18.396 4.392 1.00 61.34 79 GLU A CA 1
ATOM 616 C C . GLU A 1 79 ? 21.082 18.280 5.676 1.00 61.34 79 GLU A C 1
ATOM 618 O O . GLU A 1 79 ? 21.051 19.215 6.479 1.00 61.34 79 GLU A O 1
ATOM 623 N N . TRP A 1 80 ? 20.464 17.119 5.917 1.00 59.97 80 TRP A N 1
ATOM 624 C CA . TRP A 1 80 ? 19.608 16.864 7.077 1.00 59.97 80 TRP A CA 1
ATOM 625 C C . TRP A 1 80 ? 19.955 15.549 7.792 1.00 59.97 80 TRP A C 1
ATOM 627 O O . TRP A 1 80 ? 19.122 14.642 7.859 1.00 59.97 80 TRP A O 1
ATOM 637 N N . PRO A 1 81 ? 21.132 15.466 8.443 1.00 58.19 81 PRO A N 1
ATOM 638 C CA . PRO A 1 81 ? 21.592 14.268 9.157 1.00 58.19 81 PRO A CA 1
ATOM 639 C C . PRO A 1 81 ? 20.712 13.865 10.355 1.00 58.19 81 PRO A C 1
ATOM 641 O O . PRO A 1 81 ? 20.921 12.817 10.954 1.00 58.19 81 PRO A O 1
ATOM 644 N N . GLN A 1 82 ? 19.740 14.704 10.723 1.00 57.06 82 GLN A N 1
ATOM 645 C CA . GLN A 1 82 ? 18.748 14.452 11.771 1.00 57.06 82 GLN A CA 1
ATOM 646 C C . GLN A 1 82 ? 17.514 13.696 11.248 1.00 57.06 82 GLN A C 1
ATOM 648 O O . GLN A 1 82 ? 16.666 13.303 12.050 1.00 57.06 82 GLN A O 1
ATOM 653 N N . ARG A 1 83 ? 17.355 13.528 9.924 1.00 60.22 83 ARG A N 1
ATOM 654 C CA . ARG A 1 83 ? 16.216 12.782 9.382 1.00 60.22 83 ARG A CA 1
ATOM 655 C C . ARG A 1 83 ? 16.334 11.315 9.798 1.00 60.22 83 ARG A C 1
ATOM 657 O O . ARG A 1 83 ? 17.388 10.715 9.581 1.00 60.22 83 ARG A O 1
ATOM 664 N N . PRO A 1 84 ? 15.278 10.729 10.388 1.00 59.59 84 PRO A N 1
ATOM 665 C CA . PRO A 1 84 ? 15.286 9.318 10.735 1.00 59.59 84 PRO A CA 1
ATOM 666 C C . PRO A 1 84 ? 15.545 8.491 9.478 1.00 59.59 84 PRO A C 1
ATOM 668 O O . PRO A 1 84 ? 15.018 8.817 8.411 1.00 59.59 84 PRO A O 1
ATOM 671 N N . CYS A 1 85 ? 16.347 7.431 9.616 1.00 69.69 85 CYS A N 1
ATOM 672 C CA . CYS A 1 85 ? 16.610 6.452 8.566 1.00 69.69 85 CYS A CA 1
ATOM 673 C C . CYS A 1 85 ? 15.274 5.890 8.067 1.00 69.69 85 CYS A C 1
ATOM 675 O O . CYS A 1 85 ? 14.692 4.995 8.674 1.00 69.69 85 CYS A O 1
ATOM 677 N N . THR A 1 86 ? 14.771 6.492 6.997 1.00 78.62 86 THR A N 1
ATOM 678 C CA . THR A 1 86 ? 13.465 6.217 6.414 1.00 78.62 86 THR A CA 1
ATOM 679 C C . THR A 1 86 ? 13.727 5.549 5.085 1.00 78.62 86 THR A C 1
ATOM 681 O O . THR A 1 86 ? 14.361 6.132 4.204 1.00 78.62 86 THR A O 1
ATOM 684 N N . SER A 1 87 ? 13.319 4.293 4.959 1.00 87.12 87 SER A N 1
ATOM 685 C CA . SER A 1 87 ? 13.545 3.537 3.734 1.00 87.12 87 SER A CA 1
ATOM 686 C C . SER A 1 87 ? 12.424 2.539 3.505 1.00 87.12 87 SER A C 1
ATOM 688 O O . SER A 1 87 ? 11.887 1.943 4.446 1.00 87.12 87 SER A O 1
ATOM 690 N N . ALA A 1 88 ? 12.064 2.363 2.236 1.00 93.88 88 ALA A N 1
ATOM 691 C CA . ALA A 1 88 ? 11.187 1.284 1.832 1.00 93.88 88 ALA A CA 1
ATOM 692 C C . ALA A 1 88 ? 11.872 -0.069 2.075 1.00 93.88 88 ALA A C 1
ATOM 694 O O . ALA A 1 88 ? 12.987 -0.300 1.608 1.00 93.88 88 ALA A O 1
ATOM 695 N N . TYR A 1 89 ? 11.189 -0.975 2.773 1.00 92.50 89 TYR A N 1
ATOM 696 C CA . TYR A 1 89 ? 11.681 -2.339 3.004 1.00 92.50 89 TYR A CA 1
ATOM 697 C C . TYR A 1 89 ? 10.904 -3.390 2.201 1.00 92.50 89 TYR A C 1
ATOM 699 O O . TYR A 1 89 ? 11.387 -4.507 2.020 1.00 92.50 89 TYR A O 1
ATOM 707 N N . MET A 1 90 ? 9.703 -3.054 1.720 1.00 95.88 90 MET A N 1
ATOM 708 C CA . MET A 1 90 ? 8.888 -3.934 0.886 1.00 95.88 90 MET A CA 1
ATOM 709 C C . MET A 1 90 ? 8.100 -3.122 -0.141 1.00 95.88 90 MET A C 1
ATOM 711 O O . MET A 1 90 ? 7.522 -2.081 0.169 1.00 95.88 90 MET A O 1
ATOM 715 N N . LEU A 1 91 ? 8.064 -3.636 -1.369 1.00 97.56 91 LEU A N 1
ATOM 716 C CA . LEU A 1 91 ? 7.355 -3.049 -2.498 1.00 97.56 91 LEU A CA 1
ATOM 717 C C . LEU A 1 91 ? 6.334 -4.053 -3.021 1.00 97.56 91 LEU A C 1
ATOM 719 O O . LEU A 1 91 ? 6.633 -5.243 -3.139 1.00 97.56 91 LEU A O 1
ATOM 723 N N . VAL A 1 92 ? 5.143 -3.572 -3.356 1.00 97.88 92 VAL A N 1
ATOM 724 C CA . VAL A 1 92 ? 4.084 -4.382 -3.959 1.00 97.88 92 VAL A CA 1
ATOM 725 C C . VAL A 1 92 ? 3.833 -3.870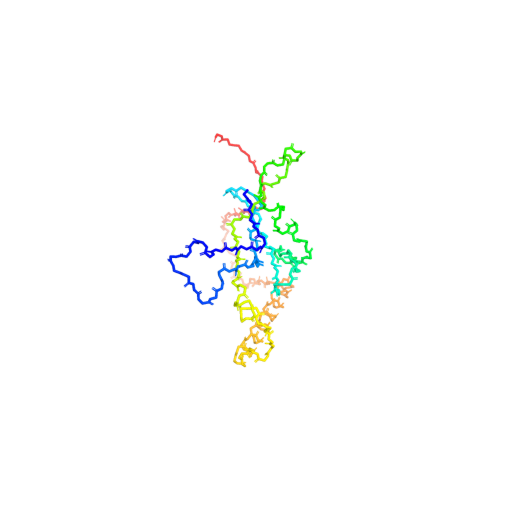 -5.363 1.00 97.88 92 VAL A C 1
ATOM 727 O O . VAL A 1 92 ? 3.433 -2.721 -5.545 1.00 97.88 92 VAL A O 1
ATOM 730 N N . TYR A 1 93 ? 4.031 -4.744 -6.342 1.00 97.56 93 TYR A N 1
ATOM 731 C CA . TYR A 1 93 ? 3.761 -4.482 -7.748 1.00 97.56 93 TYR A CA 1
ATOM 732 C C . TYR A 1 93 ? 2.612 -5.357 -8.240 1.00 97.56 93 TYR A C 1
ATOM 734 O O . TYR A 1 93 ? 2.489 -6.517 -7.845 1.00 97.56 93 TYR A O 1
ATOM 742 N N . ILE A 1 94 ? 1.789 -4.815 -9.134 1.00 96.94 94 ILE A N 1
ATOM 743 C CA . ILE A 1 94 ? 0.704 -5.546 -9.793 1.00 96.94 94 ILE A CA 1
ATOM 744 C C . ILE A 1 94 ? 0.969 -5.552 -11.292 1.00 96.94 94 ILE A C 1
ATOM 746 O O . ILE A 1 94 ? 1.261 -4.512 -11.881 1.00 96.94 94 ILE A O 1
ATOM 750 N N . ARG A 1 95 ? 0.846 -6.724 -11.922 1.00 95.94 95 ARG A N 1
ATOM 751 C CA . ARG A 1 95 ? 0.992 -6.851 -13.373 1.00 95.94 95 ARG A CA 1
ATOM 752 C C . ARG A 1 95 ? -0.087 -6.034 -14.077 1.00 95.94 95 ARG A C 1
ATOM 754 O O . ARG A 1 95 ? -1.273 -6.180 -13.775 1.00 95.94 95 ARG A O 1
ATOM 761 N N . GLN A 1 96 ? 0.311 -5.211 -15.039 1.00 94.56 96 GLN A N 1
ATOM 762 C CA . GLN A 1 96 ? -0.575 -4.268 -15.717 1.00 94.56 96 GLN A CA 1
ATOM 763 C C . GLN A 1 96 ? -1.756 -4.967 -16.407 1.00 94.56 96 GLN A C 1
ATOM 765 O O . GLN A 1 96 ? -2.878 -4.460 -16.368 1.00 94.56 96 GLN A O 1
ATOM 770 N N . SER A 1 97 ? -1.539 -6.159 -16.974 1.00 94.94 97 SER A N 1
ATOM 771 C CA . SER A 1 97 ? -2.594 -6.972 -17.599 1.00 94.94 97 SER A CA 1
ATOM 772 C C . SER A 1 97 ? -3.668 -7.453 -16.614 1.00 94.94 97 SER A C 1
ATOM 774 O O . SER A 1 97 ? -4.823 -7.588 -17.007 1.00 94.94 97 SER A O 1
ATOM 776 N N . CYS A 1 98 ? -3.319 -7.661 -15.341 1.00 94.81 98 CYS A N 1
ATOM 777 C CA . CYS A 1 98 ? -4.216 -8.160 -14.292 1.00 94.81 98 CYS A CA 1
ATOM 778 C C . CYS A 1 98 ? -4.782 -7.041 -13.400 1.00 94.81 98 CYS A C 1
ATOM 780 O O . CYS A 1 98 ? -5.559 -7.318 -12.488 1.00 94.81 98 CYS A O 1
ATOM 782 N N . LEU A 1 99 ? -4.398 -5.780 -13.627 1.00 93.75 99 LEU A N 1
ATOM 783 C CA . LEU A 1 99 ? -4.685 -4.669 -12.714 1.00 93.75 99 LEU A CA 1
ATOM 784 C C . LEU A 1 99 ? -6.185 -4.515 -12.416 1.00 93.75 99 LEU A C 1
ATOM 786 O O . LEU A 1 99 ? -6.570 -4.299 -11.270 1.00 93.75 99 LEU A O 1
ATOM 790 N N . ARG A 1 100 ? -7.037 -4.662 -13.438 1.00 92.88 100 ARG A N 1
ATOM 791 C CA . ARG A 1 100 ? -8.498 -4.516 -13.312 1.00 92.88 100 ARG A CA 1
ATOM 792 C C . ARG A 1 100 ? -9.150 -5.644 -12.521 1.00 92.88 100 ARG A C 1
ATOM 794 O O . ARG A 1 100 ? -10.115 -5.389 -11.810 1.00 92.88 100 ARG A O 1
ATOM 801 N N . ASP A 1 101 ? -8.620 -6.854 -12.647 1.00 95.19 101 ASP A N 1
ATOM 802 C CA . ASP A 1 101 ? -9.152 -8.029 -11.961 1.00 95.19 101 ASP A CA 1
ATOM 803 C C . ASP A 1 101 ? -8.741 -8.011 -10.485 1.00 95.19 101 ASP A C 1
ATOM 805 O O . ASP A 1 101 ? -9.549 -8.287 -9.600 1.00 95.19 101 ASP A O 1
ATOM 809 N N . VAL A 1 102 ? -7.490 -7.619 -10.212 1.00 95.88 102 VAL A N 1
ATOM 810 C CA . VAL A 1 102 ? -6.952 -7.514 -8.849 1.00 95.88 102 VAL A CA 1
ATOM 811 C C . VAL A 1 102 ? -7.592 -6.352 -8.083 1.00 95.88 102 VAL A C 1
ATOM 813 O O . VAL A 1 102 ? -7.963 -6.521 -6.924 1.00 95.88 102 VAL A O 1
ATOM 816 N N . LEU A 1 103 ? -7.757 -5.185 -8.719 1.00 95.38 103 LEU A N 1
ATOM 817 C CA . LEU A 1 103 ? -8.312 -3.971 -8.100 1.00 95.38 103 LEU A CA 1
ATOM 818 C C . LEU A 1 103 ? -9.800 -3.760 -8.420 1.00 95.38 103 LEU A C 1
ATOM 820 O O . LEU A 1 103 ? -10.275 -2.622 -8.500 1.00 95.38 103 LEU A O 1
ATOM 824 N N . GLN A 1 104 ? -10.548 -4.847 -8.619 1.00 95.06 104 GLN A N 1
ATOM 825 C CA . GLN A 1 104 ? -11.979 -4.759 -8.895 1.00 95.06 104 GLN A CA 1
ATOM 826 C C . GLN A 1 104 ? -12.728 -4.031 -7.757 1.00 95.06 104 GLN A C 1
ATOM 828 O O . GLN A 1 104 ? -12.447 -4.266 -6.576 1.00 95.06 104 GLN A O 1
ATOM 833 N N . PRO A 1 105 ? -13.699 -3.149 -8.067 1.00 93.94 105 PRO A N 1
ATOM 834 C CA . PRO A 1 105 ? -14.483 -2.475 -7.041 1.00 93.94 105 PRO A CA 1
ATOM 835 C C . PRO A 1 105 ? -15.265 -3.476 -6.188 1.00 93.94 105 PRO A C 1
ATOM 837 O O . PRO A 1 105 ? -16.066 -4.247 -6.709 1.00 93.94 105 PRO A O 1
ATOM 840 N N . VAL A 1 106 ? -15.078 -3.417 -4.869 1.00 93.94 106 VAL A N 1
ATOM 841 C CA . VAL A 1 106 ? -15.821 -4.249 -3.915 1.00 93.94 106 VAL A CA 1
ATOM 842 C C . VAL A 1 106 ? -16.984 -3.452 -3.333 1.00 93.94 106 VAL A C 1
ATOM 844 O O . VAL A 1 106 ? -16.817 -2.350 -2.805 1.00 93.94 106 VAL A O 1
ATOM 847 N N . SER A 1 107 ? -18.179 -4.022 -3.413 1.00 94.19 107 SER A N 1
ATOM 848 C CA . SER A 1 107 ? -19.429 -3.448 -2.932 1.00 94.19 107 SER A CA 1
ATOM 849 C C . SER A 1 107 ? -19.968 -4.200 -1.709 1.00 94.19 107 SER A C 1
ATOM 851 O O . SER A 1 107 ? -19.551 -5.304 -1.362 1.00 94.19 107 SER A O 1
ATOM 853 N N . LYS A 1 108 ? -20.983 -3.630 -1.048 1.00 89.50 108 LYS A N 1
ATOM 854 C CA . LYS A 1 108 ? -21.681 -4.320 0.053 1.00 89.50 108 LYS A CA 1
ATOM 855 C C . LYS A 1 108 ? -22.457 -5.558 -0.415 1.00 89.50 108 LYS A C 1
ATOM 857 O O . LYS A 1 108 ? -22.845 -6.368 0.431 1.00 89.50 108 LYS A O 1
ATOM 862 N N . ALA A 1 109 ? -22.738 -5.693 -1.713 1.00 91.88 109 ALA A N 1
ATOM 863 C CA . ALA A 1 109 ? -23.432 -6.856 -2.261 1.00 91.88 109 ALA A CA 1
ATOM 864 C C . ALA A 1 109 ? -22.527 -8.098 -2.278 1.00 91.88 109 ALA A C 1
ATOM 866 O O . ALA A 1 109 ? -23.023 -9.197 -2.051 1.00 91.88 109 ALA A O 1
ATOM 867 N N . ASP A 1 110 ? -21.212 -7.902 -2.408 1.00 92.50 110 ASP A N 1
ATOM 868 C CA . ASP A 1 110 ? -20.211 -8.978 -2.473 1.00 92.50 110 ASP A CA 1
ATOM 869 C C . ASP A 1 110 ? -19.975 -9.657 -1.114 1.00 92.50 110 ASP A C 1
ATOM 871 O O . ASP A 1 110 ? -19.369 -10.721 -1.025 1.00 92.50 110 ASP A O 1
ATOM 875 N N . LEU A 1 111 ? -20.486 -9.057 -0.034 1.00 92.25 111 LEU A N 1
ATOM 876 C CA . LEU A 1 111 ? -20.398 -9.587 1.321 1.00 92.25 111 LEU A CA 1
ATOM 877 C C . LEU A 1 111 ? -21.510 -10.623 1.596 1.00 92.25 111 LEU A C 1
ATOM 879 O O . LEU A 1 111 ? -22.695 -10.252 1.610 1.00 92.25 111 LEU A O 1
ATOM 883 N N . PRO A 1 112 ? -21.161 -11.883 1.924 1.00 94.44 112 PRO A N 1
ATOM 884 C CA . PRO A 1 112 ? -22.123 -12.917 2.299 1.00 94.44 112 PRO A CA 1
ATOM 885 C C . PRO A 1 112 ? -23.018 -12.521 3.483 1.00 94.44 112 PRO A C 1
ATOM 887 O O . PRO A 1 112 ? -22.553 -11.980 4.488 1.00 94.44 112 PRO A O 1
ATOM 890 N N . ASN A 1 113 ? -24.309 -12.862 3.408 1.00 92.06 113 ASN A N 1
ATOM 891 C CA . ASN A 1 113 ? -25.303 -12.478 4.423 1.00 92.06 113 ASN A CA 1
ATOM 892 C C . ASN A 1 113 ? -24.985 -13.009 5.829 1.00 92.06 113 ASN A C 1
ATOM 894 O O . ASN A 1 113 ? -25.173 -12.294 6.810 1.00 92.06 113 ASN A O 1
ATOM 898 N N . HIS A 1 114 ? -24.452 -14.228 5.932 1.00 93.50 114 HIS A N 1
ATOM 899 C CA . HIS A 1 114 ? -24.081 -14.813 7.222 1.00 93.50 114 HIS A CA 1
ATOM 900 C C . HIS A 1 114 ? -22.957 -14.026 7.922 1.00 93.50 114 HIS A C 1
ATOM 902 O O . HIS A 1 114 ? -22.954 -13.916 9.147 1.00 93.50 114 HIS A O 1
ATOM 908 N N . LEU A 1 115 ? -22.030 -13.425 7.162 1.00 94.06 115 LEU A N 1
ATOM 909 C CA . LEU A 1 115 ? -20.983 -12.567 7.723 1.00 94.06 115 LEU A CA 1
ATOM 910 C C . LEU A 1 115 ? -21.550 -11.227 8.186 1.00 94.06 115 LEU A C 1
ATOM 912 O O . LEU A 1 115 ? -21.152 -10.742 9.240 1.00 94.06 115 LEU A O 1
ATOM 916 N N . LYS A 1 116 ? -22.498 -10.650 7.437 1.00 91.75 116 LYS A N 1
ATOM 917 C CA . LYS A 1 116 ? -23.157 -9.389 7.815 1.00 91.75 116 LYS A CA 1
ATOM 918 C C . LYS A 1 116 ? -23.842 -9.497 9.175 1.00 91.75 116 LYS A C 1
ATOM 920 O O . LYS A 1 116 ? -23.602 -8.642 10.020 1.00 91.75 116 LYS A O 1
ATOM 925 N N . GLY A 1 117 ? -24.636 -10.553 9.384 1.00 91.25 117 GLY A N 1
ATOM 926 C CA . GLY A 1 117 ? -25.311 -10.802 10.663 1.00 91.25 117 GLY A CA 1
ATOM 927 C C . GLY A 1 117 ? -24.308 -10.954 11.803 1.00 91.25 117 GLY A C 1
ATOM 928 O O . GLY A 1 117 ? -24.302 -10.155 12.731 1.00 91.25 117 GLY A O 1
ATOM 929 N N . ARG A 1 118 ? -23.352 -11.880 11.653 1.00 94.75 118 ARG A N 1
ATOM 930 C CA . ARG A 1 118 ? -22.345 -12.153 12.688 1.00 94.75 118 ARG A CA 1
ATOM 931 C C . ARG A 1 118 ? -21.505 -10.925 13.061 1.00 94.75 118 ARG A C 1
ATOM 933 O O . ARG A 1 118 ? -21.180 -10.739 14.227 1.00 94.75 118 ARG A O 1
ATOM 940 N N . LEU A 1 119 ? -21.128 -10.094 12.086 1.00 93.81 119 LEU A N 1
ATOM 941 C CA . LEU A 1 119 ? -20.377 -8.859 12.341 1.00 93.81 119 LEU A CA 1
ATOM 942 C C . LEU A 1 119 ? -21.235 -7.780 13.016 1.00 93.81 119 LEU A C 1
ATOM 944 O O . LEU A 1 119 ? -20.691 -6.986 13.778 1.00 93.81 119 LEU A O 1
ATOM 948 N N . SER A 1 120 ? -22.542 -7.736 12.740 1.00 92.50 120 SER A N 1
ATOM 949 C CA . SER A 1 120 ? -23.474 -6.842 13.435 1.00 92.50 120 SER A CA 1
ATOM 950 C C . SER A 1 120 ? -23.607 -7.243 14.900 1.00 92.50 120 SER A C 1
ATOM 952 O O . SER A 1 120 ? -23.329 -6.431 15.775 1.00 92.50 120 SER A O 1
ATOM 954 N N . ASP A 1 121 ? -23.900 -8.518 15.159 1.00 93.38 121 ASP A N 1
ATOM 955 C CA . ASP A 1 121 ? -24.071 -9.045 16.516 1.00 93.38 121 ASP A CA 1
ATOM 956 C C . ASP A 1 121 ? -22.803 -8.841 17.360 1.00 93.38 121 ASP A C 1
ATOM 958 O O . ASP A 1 121 ? -22.866 -8.449 18.525 1.00 93.38 121 ASP A O 1
ATOM 962 N N . GLN A 1 122 ? -21.627 -9.049 16.753 1.00 94.25 122 GLN A N 1
ATOM 963 C CA . GLN A 1 122 ? -20.342 -8.804 17.407 1.00 94.25 122 GLN A CA 1
ATOM 964 C C . GLN A 1 122 ? -20.166 -7.328 17.796 1.00 94.25 122 GLN A C 1
ATOM 966 O O . GLN A 1 122 ? -19.732 -7.036 18.910 1.00 94.25 122 GLN A O 1
ATOM 971 N N . ARG A 1 123 ? -20.529 -6.390 16.911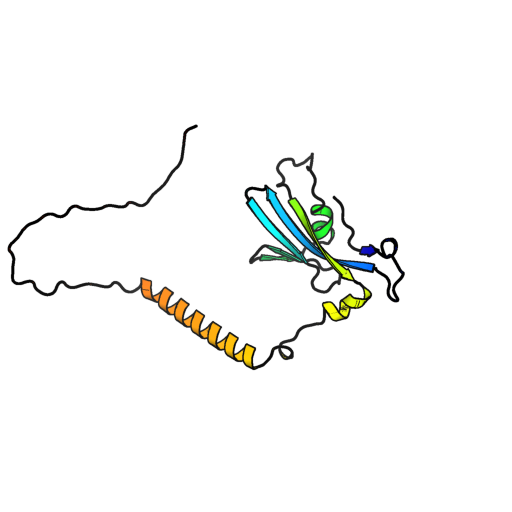 1.00 93.81 123 ARG A N 1
ATOM 972 C CA . ARG A 1 123 ? -20.459 -4.947 17.200 1.00 93.81 123 ARG A CA 1
ATOM 973 C C . ARG A 1 123 ? -21.404 -4.547 18.330 1.00 93.81 123 ARG A C 1
ATOM 975 O O . ARG A 1 123 ? -21.021 -3.723 19.163 1.00 93.81 123 ARG A O 1
ATOM 982 N N . ASP A 1 124 ? -22.595 -5.134 18.380 1.00 94.75 124 ASP A N 1
ATOM 983 C CA . ASP A 1 124 ? -23.575 -4.862 19.434 1.00 94.75 124 ASP A CA 1
ATOM 984 C C . ASP A 1 124 ? -23.079 -5.386 20.791 1.00 94.75 124 ASP A C 1
ATOM 986 O O . ASP A 1 124 ? -23.110 -4.660 21.789 1.00 94.75 124 ASP A O 1
ATOM 990 N N . LEU A 1 125 ? -22.515 -6.599 20.824 1.00 94.06 125 LEU A N 1
ATOM 991 C CA . LEU A 1 125 ? -21.886 -7.180 22.017 1.00 94.06 125 LEU A CA 1
ATOM 992 C C . LEU A 1 125 ? -20.705 -6.345 22.523 1.00 94.06 125 LEU A C 1
ATOM 994 O O . LEU A 1 125 ? -20.613 -6.071 23.722 1.00 94.06 125 LEU A O 1
ATOM 998 N N . ASP A 1 126 ? -19.809 -5.924 21.631 1.00 93.69 126 ASP A N 1
ATOM 999 C CA . ASP A 1 126 ? -18.648 -5.111 22.004 1.00 93.69 126 ASP A CA 1
ATOM 1000 C C . ASP A 1 126 ? -19.073 -3.721 22.502 1.00 93.69 126 ASP A C 1
ATOM 1002 O O . ASP A 1 126 ? -18.474 -3.184 23.438 1.00 93.69 126 ASP A O 1
ATOM 1006 N N . SER A 1 127 ? -20.158 -3.171 21.952 1.00 93.44 127 SER A N 1
ATOM 1007 C CA . SER A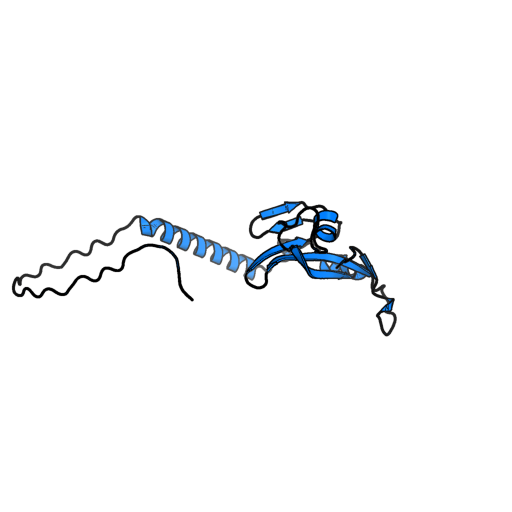 1 127 ? -20.753 -1.913 22.417 1.00 93.44 127 SER A CA 1
ATOM 1008 C C . SER A 1 127 ? -21.366 -2.048 23.813 1.00 93.44 127 SER A C 1
ATOM 1010 O O . SER A 1 127 ? -21.131 -1.181 24.659 1.00 93.44 127 SER A O 1
ATOM 1012 N N . MET A 1 128 ? -22.086 -3.142 24.095 1.00 91.88 128 MET A N 1
ATOM 1013 C CA . MET A 1 128 ? -22.621 -3.421 25.435 1.00 91.88 128 MET A CA 1
ATOM 1014 C C . MET A 1 128 ? -21.502 -3.600 26.464 1.00 91.88 128 MET A C 1
ATOM 1016 O O . MET A 1 128 ? -21.516 -2.928 27.492 1.00 91.88 128 MET A O 1
ATOM 1020 N N . LYS A 1 129 ? -20.471 -4.397 26.158 1.00 92.56 129 LYS A N 1
ATOM 1021 C CA . LYS A 1 129 ? -19.305 -4.576 27.044 1.00 92.56 129 LYS A CA 1
ATOM 1022 C C . LYS A 1 129 ? -18.561 -3.271 27.301 1.00 92.56 129 LYS A C 1
ATOM 1024 O O . LYS A 1 129 ? -18.122 -3.009 28.421 1.00 92.56 129 LYS A O 1
ATOM 1029 N N . LYS A 1 130 ? -18.397 -2.437 26.268 1.00 91.88 130 LYS A N 1
ATOM 1030 C CA . LYS A 1 130 ? -17.766 -1.120 26.408 1.00 91.88 130 LYS A CA 1
ATOM 1031 C C . LYS A 1 130 ? -18.591 -0.218 27.324 1.00 91.88 130 LYS A C 1
ATOM 1033 O O . LYS A 1 130 ? -18.001 0.464 28.159 1.00 91.88 130 LYS A O 1
ATOM 1038 N N . LYS A 1 131 ? -19.924 -0.260 27.209 1.00 90.56 131 LYS A N 1
ATOM 1039 C CA . LYS A 1 131 ? -20.847 0.465 28.088 1.00 90.56 131 LYS A CA 1
ATOM 1040 C C . LYS A 1 131 ? -20.764 -0.032 29.534 1.00 90.56 131 LYS A C 1
ATOM 1042 O O . LYS A 1 131 ? -20.501 0.778 30.414 1.00 90.56 131 LYS A O 1
ATOM 1047 N N . GLU A 1 132 ? -20.854 -1.338 29.774 1.00 89.12 132 GLU A N 1
ATOM 1048 C CA . GLU A 1 132 ? -20.720 -1.936 31.114 1.00 89.12 132 GLU A CA 1
ATOM 1049 C C . GLU A 1 132 ? -19.381 -1.577 31.770 1.00 89.12 132 GLU A C 1
ATOM 1051 O O . GLU A 1 132 ? -19.349 -1.113 32.907 1.00 89.12 132 GLU A O 1
ATOM 1056 N N . LYS A 1 133 ? -18.262 -1.699 31.040 1.00 87.88 133 LYS A N 1
ATOM 1057 C CA . LYS A 1 133 ? -16.936 -1.301 31.541 1.00 87.88 133 LYS A CA 1
ATOM 1058 C C . LYS A 1 133 ? -16.866 0.199 31.837 1.00 87.88 133 LYS A C 1
ATOM 1060 O O . LYS A 1 133 ? -16.232 0.605 32.809 1.00 87.88 133 LYS A O 1
ATOM 1065 N N . SER A 1 134 ? -17.514 1.018 31.009 1.00 86.81 134 SER A N 1
ATOM 1066 C CA . SER A 1 134 ? -17.622 2.456 31.246 1.00 86.81 134 SER A CA 1
ATOM 1067 C C . SER A 1 134 ? -18.574 2.810 32.384 1.00 86.81 134 SER A C 1
ATOM 1069 O O . SER A 1 134 ? -18.482 3.912 32.881 1.00 86.81 134 SER A O 1
ATOM 1071 N N . GLU A 1 135 ? -19.449 1.922 32.843 1.00 88.94 135 GLU A N 1
ATOM 1072 C CA . GLU A 1 135 ? -20.336 2.179 33.987 1.00 88.94 135 GLU A CA 1
ATOM 1073 C C . GLU A 1 135 ? -19.781 1.562 35.280 1.00 88.94 135 GLU A C 1
ATOM 1075 O O . GLU A 1 135 ? -20.034 2.072 36.366 1.00 88.94 135 GLU A O 1
ATOM 1080 N N . ALA A 1 136 ? -18.943 0.526 35.185 1.00 82.94 136 ALA A N 1
ATOM 1081 C CA . ALA A 1 136 ? -18.345 -0.161 36.331 1.00 82.94 136 ALA A CA 1
ATOM 1082 C C . ALA A 1 136 ? -17.517 0.763 37.241 1.00 82.94 136 ALA A C 1
ATOM 1084 O O . ALA A 1 136 ? -17.494 0.562 38.450 1.00 82.94 136 ALA A O 1
ATOM 1085 N N . HIS A 1 137 ? -16.876 1.800 36.690 1.00 78.50 137 HIS A N 1
ATOM 1086 C CA . HIS A 1 137 ? -16.122 2.769 37.496 1.00 78.50 137 HIS A CA 1
ATOM 1087 C C . HIS A 1 137 ? -17.013 3.685 38.356 1.00 78.50 137 HIS A C 1
ATOM 1089 O O . HIS A 1 137 ? -16.495 4.388 39.221 1.00 78.50 137 HIS A O 1
ATOM 1095 N N . LEU A 1 138 ? -18.332 3.697 38.126 1.00 83.44 138 LEU A N 1
ATOM 1096 C CA . LEU A 1 138 ? -19.295 4.488 38.895 1.00 83.44 138 LEU A CA 1
ATOM 1097 C C . LEU A 1 138 ? -19.734 3.787 40.192 1.00 83.44 138 LEU A C 1
ATOM 1099 O O . LEU A 1 138 ? -20.262 4.437 41.094 1.00 83.44 138 LEU A O 1
ATOM 1103 N N . TYR A 1 139 ? -19.521 2.474 40.303 1.00 77.50 139 TYR A N 1
ATOM 1104 C CA . TYR A 1 139 ? -19.971 1.672 41.438 1.00 77.50 139 TYR A CA 1
ATOM 1105 C C . TYR A 1 139 ? -18.788 1.235 42.305 1.00 77.50 139 TYR A C 1
ATOM 1107 O O . TYR A 1 139 ? -17.775 0.754 41.806 1.00 77.50 139 TYR A O 1
ATOM 1115 N N . ALA A 1 140 ? -18.932 1.372 43.624 1.00 75.56 140 ALA A N 1
ATOM 1116 C CA . ALA A 1 140 ? -17.982 0.857 44.605 1.00 75.56 140 ALA A CA 1
ATOM 1117 C C . ALA A 1 140 ? -18.634 -0.272 45.409 1.00 75.56 140 ALA A C 1
ATOM 1119 O O . ALA A 1 140 ? -19.748 -0.120 45.916 1.00 75.56 140 ALA A O 1
ATOM 1120 N N . THR A 1 141 ? -17.935 -1.398 45.545 1.00 78.00 141 THR A N 1
ATOM 1121 C CA . THR A 1 141 ? -18.383 -2.508 46.389 1.00 78.00 141 THR A CA 1
ATOM 1122 C C . THR A 1 141 ? -18.088 -2.167 47.846 1.00 78.00 141 THR A C 1
ATOM 1124 O O . THR A 1 141 ? -16.929 -2.031 48.232 1.00 78.00 141 THR A O 1
ATOM 1127 N N . ILE A 1 142 ? -19.133 -1.996 48.658 1.00 79.38 142 ILE A N 1
ATOM 1128 C CA . ILE A 1 142 ? -18.993 -1.845 50.109 1.00 79.38 142 ILE A CA 1
ATOM 1129 C C . ILE A 1 142 ? -19.234 -3.212 50.739 1.00 79.38 142 ILE A C 1
ATOM 1131 O O . ILE A 1 142 ? -20.381 -3.623 50.919 1.00 79.38 142 ILE A O 1
ATOM 1135 N N . ASP A 1 143 ? -18.153 -3.892 51.111 1.00 78.31 143 ASP A N 1
ATOM 1136 C CA . ASP A 1 143 ? -18.243 -5.092 51.934 1.00 78.31 143 ASP A CA 1
ATOM 1137 C C . ASP A 1 143 ? -18.517 -4.682 53.381 1.00 78.31 143 ASP A C 1
ATOM 1139 O O . ASP A 1 143 ? -17.676 -4.110 54.078 1.00 78.31 143 ASP A O 1
ATOM 1143 N N . LYS A 1 144 ? -19.743 -4.945 53.840 1.00 76.88 144 LYS A N 1
ATOM 1144 C CA . LYS A 1 144 ? -20.099 -4.808 55.251 1.00 76.88 144 LYS A CA 1
ATOM 1145 C C . LYS A 1 144 ? -19.632 -6.072 55.975 1.00 76.88 144 LYS A C 1
ATOM 1147 O O . LYS A 1 144 ? -20.169 -7.139 55.672 1.00 76.88 144 LYS A O 1
ATOM 1152 N N . PRO A 1 145 ? -18.700 -5.992 56.942 1.00 71.75 145 PRO A N 1
ATOM 1153 C CA . PRO A 1 145 ? -18.400 -7.146 57.773 1.00 71.75 145 PRO A CA 1
ATOM 1154 C C . PRO A 1 145 ? -19.680 -7.555 58.512 1.00 71.75 145 PRO A C 1
ATOM 1156 O O . PRO A 1 145 ? -20.324 -6.734 59.175 1.00 71.75 145 PRO A O 1
ATOM 1159 N N . ALA A 1 146 ? -20.082 -8.817 58.347 1.00 68.38 146 ALA A N 1
ATOM 1160 C CA . ALA A 1 146 ? -21.149 -9.402 59.140 1.00 68.38 146 ALA A CA 1
ATOM 1161 C C . ALA A 1 146 ? -20.730 -9.332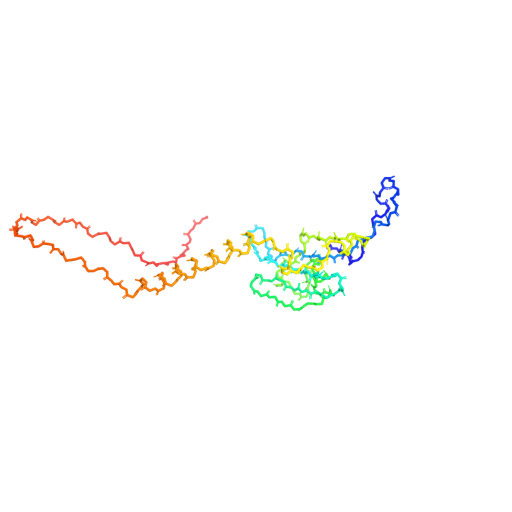 60.612 1.00 68.38 146 ALA A C 1
ATOM 1163 O O . ALA A 1 146 ? -19.590 -9.624 60.953 1.00 68.38 146 ALA A O 1
ATOM 1164 N N . ASN A 1 147 ? -21.650 -8.877 61.455 1.00 56.31 147 ASN A N 1
ATOM 1165 C CA . ASN A 1 147 ? -21.444 -8.609 62.871 1.00 56.31 147 ASN A CA 1
ATOM 1166 C C . ASN A 1 147 ? -20.756 -9.794 63.581 1.00 56.31 147 ASN A C 1
ATOM 1168 O O . ASN A 1 147 ? -21.415 -10.771 63.937 1.00 56.31 147 ASN A O 1
ATOM 1172 N N . GLU A 1 148 ? -19.443 -9.708 63.800 1.00 51.72 148 GLU A N 1
ATOM 1173 C CA . GLU A 1 148 ? -18.718 -10.644 64.654 1.00 51.72 148 GLU A CA 1
ATOM 1174 C C . GLU A 1 148 ? -18.937 -10.226 66.105 1.00 51.72 148 GLU A C 1
ATOM 1176 O O . GLU A 1 148 ? -18.224 -9.417 66.703 1.00 51.72 148 GLU A O 1
ATOM 1181 N N . SER A 1 149 ? -19.970 -10.818 66.689 1.00 50.62 149 SER A N 1
ATOM 1182 C CA . SER A 1 149 ? -20.085 -10.958 68.128 1.00 50.62 149 SER A CA 1
ATOM 1183 C C . SER A 1 149 ? -18.980 -11.903 68.610 1.00 50.62 149 SER A C 1
ATOM 1185 O O . SER A 1 149 ? -19.270 -13.059 68.884 1.00 50.62 149 SER A O 1
ATOM 1187 N N . SER A 1 150 ? -17.723 -11.440 68.653 1.00 45.78 150 SER A N 1
ATOM 1188 C CA . SER A 1 150 ? -16.588 -12.011 69.407 1.00 45.78 150 SER A CA 1
ATOM 1189 C C . SER A 1 150 ? -15.351 -11.111 69.280 1.00 45.78 150 SER A C 1
ATOM 1191 O O . SER A 1 150 ? -14.393 -11.408 68.574 1.00 45.78 150 SER A O 1
ATOM 1193 N N . ARG A 1 151 ? -15.335 -9.994 70.016 1.00 50.16 151 ARG A N 1
ATOM 1194 C CA . ARG A 1 151 ? -14.070 -9.335 70.365 1.00 50.16 151 ARG A CA 1
ATOM 1195 C C . ARG A 1 151 ? -13.299 -10.248 71.316 1.00 50.16 151 ARG A C 1
ATOM 1197 O O . ARG A 1 151 ? -13.550 -10.184 72.513 1.00 50.16 151 ARG A O 1
ATOM 1204 N N . GLN A 1 152 ? -12.378 -11.054 70.797 1.00 47.09 152 GLN A N 1
ATOM 1205 C CA . GLN A 1 152 ? -11.172 -11.508 71.503 1.00 47.09 152 GLN A CA 1
ATOM 1206 C C . GLN A 1 152 ? -10.267 -12.271 70.529 1.00 47.09 152 GLN A C 1
ATOM 1208 O O . GLN A 1 152 ? -10.401 -13.475 70.355 1.00 47.09 152 GLN A O 1
ATOM 1213 N N . ASN A 1 153 ? -9.373 -11.549 69.853 1.00 38.28 153 ASN A N 1
ATOM 1214 C CA . ASN A 1 153 ? -7.923 -11.753 69.931 1.00 38.28 153 ASN A CA 1
ATOM 1215 C C . ASN A 1 153 ? -7.233 -10.810 68.941 1.00 38.28 153 ASN A C 1
ATOM 1217 O O . ASN A 1 153 ? -7.524 -10.778 67.750 1.00 38.28 153 ASN A O 1
ATOM 1221 N N . LEU A 1 154 ? -6.363 -9.975 69.496 1.00 46.44 154 LEU A N 1
ATOM 1222 C CA . LEU A 1 154 ? -5.535 -9.018 68.790 1.00 46.44 154 LEU A CA 1
ATOM 1223 C C . LEU A 1 154 ? -4.322 -9.781 68.243 1.00 46.44 154 LEU A C 1
ATOM 1225 O O . LEU A 1 154 ? -3.433 -10.114 69.020 1.00 46.44 154 LEU A O 1
ATOM 1229 N N . GLU A 1 155 ? -4.263 -10.046 66.940 1.00 39.03 155 GLU A N 1
ATOM 1230 C CA . GLU A 1 155 ? -3.010 -10.444 66.293 1.00 39.03 155 GLU A CA 1
ATOM 1231 C C . GLU A 1 155 ? -2.788 -9.586 65.045 1.00 39.03 155 GLU A C 1
ATOM 1233 O O . GLU A 1 155 ? -3.513 -9.649 64.054 1.00 39.03 155 GLU A O 1
ATOM 1238 N N . LEU A 1 156 ? -1.813 -8.685 65.169 1.00 43.16 156 LEU A N 1
ATOM 1239 C CA . LEU A 1 156 ? -1.342 -7.791 64.120 1.00 43.16 156 LEU A CA 1
ATOM 1240 C C . LEU A 1 156 ? -0.677 -8.624 63.017 1.00 43.16 156 LEU A C 1
ATOM 1242 O O . LEU A 1 156 ? 0.417 -9.144 63.223 1.00 43.16 156 LEU A O 1
ATOM 1246 N N . ALA A 1 157 ? -1.292 -8.697 61.837 1.00 40.75 157 ALA A N 1
ATOM 1247 C CA . ALA A 1 157 ? -0.603 -9.105 60.614 1.00 40.75 157 ALA A CA 1
ATOM 1248 C C . ALA A 1 157 ? -0.202 -7.849 59.811 1.00 40.75 157 ALA A C 1
ATOM 1250 O O . ALA A 1 157 ? -1.003 -6.917 59.703 1.00 40.75 157 ALA A O 1
ATOM 1251 N N . PRO A 1 158 ? 1.038 -7.776 59.293 1.00 38.97 158 PRO A N 1
ATOM 1252 C CA . PRO A 1 158 ? 1.648 -6.522 58.878 1.00 38.97 158 PRO A CA 1
ATOM 1253 C C . PRO A 1 158 ? 1.182 -6.061 57.496 1.00 38.97 158 PRO A C 1
ATOM 1255 O O . PRO A 1 158 ? 0.945 -6.853 56.582 1.00 38.97 158 PRO A O 1
ATOM 1258 N N . SER A 1 159 ? 1.128 -4.740 57.356 1.00 44.31 159 SER A N 1
ATOM 1259 C CA . SER A 1 159 ? 0.931 -4.004 56.114 1.00 44.31 159 SER A CA 1
ATOM 1260 C C . SER A 1 159 ? 1.915 -4.453 55.032 1.00 44.31 159 SER A C 1
ATOM 1262 O O . SER A 1 159 ? 3.128 -4.437 55.242 1.00 44.31 159 SER A O 1
ATOM 1264 N N . ARG A 1 160 ? 1.405 -4.783 53.843 1.00 38.88 160 ARG A N 1
ATOM 1265 C CA . ARG A 1 160 ? 2.199 -4.773 52.611 1.00 38.88 160 ARG A CA 1
ATOM 1266 C C . ARG A 1 160 ? 1.709 -3.639 51.722 1.00 38.88 160 ARG A C 1
ATOM 1268 O O . ARG A 1 160 ? 0.720 -3.773 51.008 1.00 38.88 160 ARG A O 1
ATOM 1275 N N . GLU A 1 161 ? 2.425 -2.523 51.806 1.00 43.72 161 GLU A N 1
ATOM 1276 C CA . GLU A 1 161 ? 2.528 -1.544 50.730 1.00 43.72 161 GLU A CA 1
ATOM 1277 C C . GLU A 1 161 ? 3.081 -2.228 49.478 1.00 43.72 161 GLU A C 1
ATOM 1279 O O . GLU A 1 161 ? 4.085 -2.934 49.562 1.00 43.72 161 GLU A O 1
ATOM 1284 N N . LEU A 1 162 ? 2.497 -1.948 48.314 1.00 36.03 162 LEU A N 1
ATOM 1285 C CA . LEU A 1 162 ? 3.275 -1.854 47.083 1.00 36.03 162 LEU A CA 1
ATOM 1286 C C . LEU A 1 162 ? 2.843 -0.591 46.341 1.00 36.03 162 LEU A C 1
ATOM 1288 O O . LEU A 1 162 ? 1.727 -0.472 45.839 1.00 36.03 162 LEU A O 1
ATOM 1292 N N . ALA A 1 163 ? 3.764 0.364 46.386 1.00 37.38 163 ALA A N 1
ATOM 1293 C CA . ALA A 1 163 ? 3.678 1.706 45.864 1.00 37.38 163 ALA A CA 1
ATOM 1294 C C . ALA A 1 163 ? 3.676 1.752 44.330 1.00 37.38 163 ALA A C 1
ATOM 1296 O O . ALA A 1 163 ? 4.308 0.953 43.641 1.00 37.38 163 ALA A O 1
ATOM 1297 N N . SER A 1 164 ? 3.012 2.783 43.823 1.00 37.78 164 SER A N 1
ATOM 1298 C CA . SER A 1 164 ? 3.266 3.406 42.531 1.00 37.78 164 SER A CA 1
ATOM 1299 C C . SER A 1 164 ? 4.607 4.160 42.527 1.00 37.78 164 SER A C 1
ATOM 1301 O O . SER A 1 164 ? 4.868 4.904 43.469 1.00 37.78 164 SER A O 1
ATOM 1303 N N . GLY A 1 165 ? 5.352 4.111 41.415 1.00 34.22 165 GLY A N 1
ATOM 1304 C CA . GLY A 1 165 ? 6.057 5.299 40.904 1.00 34.22 165 GLY A CA 1
ATOM 1305 C C . GLY A 1 165 ? 7.591 5.269 40.778 1.00 34.22 165 GLY A C 1
ATOM 1306 O O . GLY A 1 165 ? 8.299 5.504 41.743 1.00 34.22 165 GLY A O 1
ATOM 1307 N N . ASN A 1 166 ? 8.025 5.163 39.515 1.00 33.88 166 ASN A N 1
ATOM 1308 C CA . ASN A 1 166 ? 9.059 5.941 38.808 1.00 33.88 166 ASN A CA 1
ATOM 1309 C C . ASN A 1 166 ? 10.576 5.873 39.113 1.00 33.88 166 ASN A C 1
ATOM 1311 O O . ASN A 1 166 ? 11.047 6.128 40.212 1.00 33.88 166 ASN A O 1
ATOM 1315 N N . SER A 1 167 ? 11.291 5.824 37.973 1.00 35.78 167 SER A N 1
ATOM 1316 C CA . SER A 1 167 ? 12.546 6.516 37.620 1.00 35.78 167 SER A CA 1
ATOM 1317 C C . SER A 1 167 ? 13.889 5.804 37.834 1.00 35.78 167 SER A C 1
ATOM 1319 O O . SER A 1 167 ? 14.425 5.760 38.930 1.00 35.78 167 SER A O 1
ATOM 1321 N N . ALA A 1 168 ? 14.430 5.360 36.695 1.00 37.69 168 ALA A N 1
ATOM 1322 C CA . ALA A 1 168 ? 15.758 5.647 36.136 1.00 37.69 168 ALA A CA 1
ATOM 1323 C C . ALA A 1 168 ? 17.057 5.492 36.967 1.00 37.69 168 ALA A C 1
ATOM 1325 O O . ALA A 1 168 ? 17.265 6.130 37.990 1.00 37.69 168 ALA A O 1
ATOM 1326 N N . GLU A 1 169 ? 17.977 4.785 36.293 1.00 37.97 169 GLU A N 1
ATOM 1327 C CA . GLU A 1 169 ? 19.429 5.001 36.155 1.00 37.97 169 GLU A CA 1
ATOM 1328 C C . GLU A 1 169 ? 20.469 4.232 37.001 1.00 37.97 169 GLU A C 1
ATOM 1330 O O . GLU A 1 169 ? 20.530 4.294 38.223 1.00 37.97 169 GLU A O 1
ATOM 1335 N N . PHE A 1 170 ? 21.393 3.648 36.213 1.00 31.19 170 PHE A N 1
ATOM 1336 C CA . PHE A 1 170 ? 22.821 3.365 36.429 1.00 31.19 170 PHE A CA 1
ATOM 1337 C C . PHE A 1 170 ? 23.261 2.093 37.186 1.00 31.19 170 PHE A C 1
ATOM 1339 O O . PHE A 1 170 ? 23.176 2.012 38.406 1.00 31.19 170 PHE A O 1
ATOM 1346 N N . CYS A 1 171 ? 23.926 1.149 36.492 1.00 33.50 171 CYS A N 1
ATOM 1347 C CA . CYS A 1 171 ? 25.392 1.167 36.287 1.00 33.50 171 CYS A CA 1
ATOM 1348 C C . CYS A 1 171 ? 25.930 -0.142 35.645 1.00 33.50 171 CYS A C 1
ATOM 1350 O O . CYS A 1 171 ? 25.524 -1.231 36.053 1.00 33.50 171 CYS A O 1
ATOM 1352 N N . LYS A 1 172 ? 26.958 0.030 34.793 1.00 39.69 172 LYS A N 1
ATOM 1353 C CA . LYS A 1 172 ? 27.907 -0.921 34.159 1.00 39.69 172 LYS A CA 1
ATOM 1354 C C . LYS A 1 172 ? 27.599 -1.427 32.755 1.00 39.69 172 LYS A C 1
ATOM 1356 O O . LYS A 1 172 ? 26.619 -2.174 32.580 1.00 39.69 172 LYS A O 1
#

pLDDT: mean 82.07, std 19.71, range [31.19, 97.88]

Foldseek 3Di:
DADDQKDFCQVVDPDGDPDGQIKGWAKFWKWFADPVDTFIKMWGPLLSPQFIWIDRPPDIGTDHPCVRGVVACFDCPPVCNVRGRMHGPDIDIDGPVCSCVVNPDDDPVNDDPVVVVVVVVVVVVVVVVVVCVVCVVVDDDDDDPDDPPDPDDDDDDDDDDDDDDDDDDDDD

Secondary structure (DSSP, 8-state):
----SEEE-GGG-SS--SS--EEEEEEEEEEEE-SS-EEEEEEE-TTSSS--EEEETTEEEE--HHHHTGGGS----SS-TTS--EEEEEEEEEEGGGHHHHTPPP-TTSS-HHHHHHHHHHHHHHHHHHHHHHHHTT-----PPP----------PPP-------------

Organism: Romanomermis culicivorax (NCBI:txid13658)

InterPro domains:
  IPR001394 Peptidase C19, ubiquitin carboxyl-terminal hydrolase [PF00443] (1-93)
  IPR028889 Ubiquitin specific protease UPS, catalytic domain [PS50235] (1-96)
  IPR038765 Papain-like cysteine peptidase superfamily [SSF54001] (2-118)
  IPR050164 Ubiquitin carboxyl-terminal hydrolases [PTHR24006] (1-97)